Protein AF-A0A7V6LTM9-F1 (afdb_monomer_lite)

Sequence (101 aa):
MIGHIAERFVIHFFSAGTLIVAVSFALRYWLRRNAKVKRWVAPERERLLVVSCFIVSGIAAWREPFDVAAGGSVVKSVFDFISWYSGSAVSAWALYRWWKE

Structure (mmCIF, N/CA/C/O backbone):
data_AF-A0A7V6LTM9-F1
#
_entry.id   AF-A0A7V6LTM9-F1
#
loop_
_atom_site.group_PDB
_atom_site.id
_atom_site.type_symbol
_atom_site.label_atom_id
_atom_site.label_alt_id
_atom_site.label_comp_id
_atom_site.label_asym_id
_atom_site.label_entity_id
_atom_site.label_seq_id
_atom_site.pdbx_PDB_ins_code
_atom_site.Cartn_x
_atom_site.Cartn_y
_atom_site.Cartn_z
_atom_site.occupancy
_atom_site.B_iso_or_equiv
_atom_site.auth_seq_id
_atom_site.auth_comp_id
_atom_site.auth_asym_id
_atom_site.auth_atom_id
_atom_site.pdbx_PDB_model_num
ATOM 1 N N . MET A 1 1 ? 11.056 -7.428 -23.393 1.00 69.06 1 MET A N 1
ATOM 2 C CA . MET A 1 1 ? 10.941 -6.102 -22.739 1.00 69.06 1 MET A CA 1
ATOM 3 C C . MET A 1 1 ? 9.524 -5.839 -22.233 1.00 69.06 1 MET A C 1
ATOM 5 O O . MET A 1 1 ? 9.359 -5.769 -21.026 1.00 69.06 1 MET A O 1
ATOM 9 N N . ILE A 1 2 ? 8.506 -5.775 -23.102 1.00 79.50 2 ILE A N 1
ATOM 10 C CA . ILE A 1 2 ? 7.110 -5.500 -22.695 1.00 79.50 2 ILE A CA 1
ATOM 11 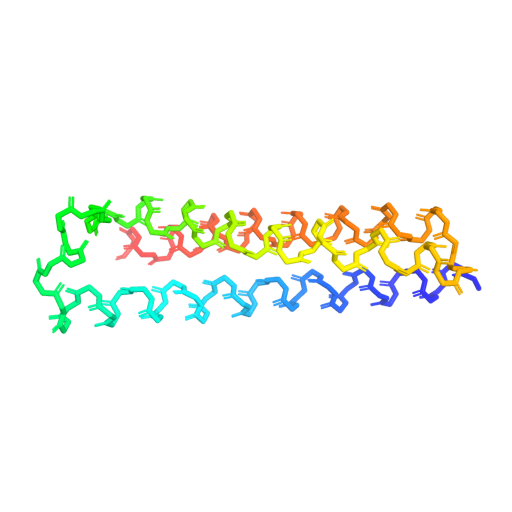C C . ILE A 1 2 ? 6.547 -6.587 -21.761 1.00 79.50 2 ILE A C 1
ATOM 13 O O . ILE A 1 2 ? 5.998 -6.257 -20.716 1.00 79.50 2 ILE A O 1
ATOM 17 N N . GLY A 1 3 ? 6.760 -7.872 -22.078 1.00 84.56 3 GLY A N 1
ATOM 18 C CA . GLY A 1 3 ? 6.270 -8.982 -21.243 1.00 84.56 3 GLY A CA 1
ATOM 19 C C . GLY A 1 3 ? 6.777 -8.944 -19.796 1.00 84.56 3 GLY A C 1
ATOM 20 O O . GLY A 1 3 ? 6.004 -9.147 -18.873 1.00 84.56 3 GLY A O 1
ATOM 21 N N . HIS A 1 4 ? 8.041 -8.571 -19.590 1.00 85.44 4 HIS A N 1
ATOM 22 C CA . HIS A 1 4 ? 8.632 -8.460 -18.253 1.00 85.44 4 HIS A CA 1
ATOM 23 C C . HIS A 1 4 ? 8.101 -7.252 -17.455 1.00 85.44 4 HIS A C 1
ATOM 25 O O . HIS A 1 4 ? 8.001 -7.311 -16.234 1.00 85.44 4 HIS A O 1
ATOM 31 N N . ILE A 1 5 ? 7.739 -6.150 -18.127 1.00 87.00 5 ILE A N 1
ATOM 32 C CA . ILE A 1 5 ? 7.081 -5.006 -17.470 1.00 87.00 5 ILE A CA 1
ATOM 33 C C . ILE A 1 5 ? 5.672 -5.411 -17.022 1.00 87.00 5 ILE A C 1
ATOM 35 O O . ILE A 1 5 ? 5.289 -5.133 -15.890 1.00 87.00 5 ILE A O 1
ATOM 39 N N . ALA A 1 6 ? 4.924 -6.107 -17.882 1.00 90.56 6 ALA A N 1
ATOM 40 C CA . ALA A 1 6 ? 3.587 -6.595 -17.552 1.00 90.56 6 ALA A CA 1
ATOM 41 C C . ALA A 1 6 ? 3.608 -7.615 -16.400 1.00 90.56 6 ALA A C 1
ATOM 43 O O . ALA A 1 6 ? 2.792 -7.530 -15.488 1.00 90.56 6 ALA A O 1
ATOM 44 N N . GLU A 1 7 ? 4.569 -8.539 -16.401 1.00 91.75 7 GLU A N 1
ATOM 45 C CA . GLU A 1 7 ? 4.767 -9.506 -15.318 1.00 91.75 7 GLU A CA 1
ATOM 46 C C . GLU A 1 7 ? 5.018 -8.809 -13.973 1.00 91.75 7 GLU A C 1
ATOM 48 O O . GLU A 1 7 ? 4.300 -9.061 -13.003 1.00 91.75 7 GLU A O 1
ATOM 53 N N . ARG A 1 8 ? 5.981 -7.877 -13.915 1.00 89.12 8 ARG A N 1
ATOM 54 C CA . ARG A 1 8 ? 6.252 -7.113 -12.686 1.00 89.12 8 ARG A CA 1
ATOM 55 C C . ARG A 1 8 ? 5.046 -6.302 -12.234 1.00 89.12 8 ARG A C 1
ATOM 57 O O . ARG A 1 8 ? 4.755 -6.291 -11.042 1.00 89.12 8 ARG A O 1
ATOM 64 N N . PHE A 1 9 ? 4.321 -5.687 -13.168 1.00 91.88 9 PHE A N 1
ATOM 65 C CA . PHE A 1 9 ? 3.101 -4.946 -12.860 1.00 91.88 9 PHE A CA 1
ATOM 66 C C . PHE A 1 9 ? 2.093 -5.834 -12.122 1.00 91.88 9 PHE A C 1
ATOM 68 O O . PHE A 1 9 ? 1.585 -5.457 -11.069 1.00 91.88 9 PHE A O 1
ATOM 75 N N . VAL A 1 10 ? 1.830 -7.035 -12.646 1.00 93.94 10 VAL A N 1
ATOM 76 C CA . VAL A 1 10 ? 0.905 -7.996 -12.032 1.00 93.94 10 VAL A CA 1
ATOM 77 C C . VAL A 1 10 ? 1.393 -8.406 -10.643 1.00 93.94 10 VAL A C 1
ATOM 79 O O . VAL A 1 10 ? 0.617 -8.382 -9.686 1.00 93.94 10 VAL A O 1
ATOM 82 N N . ILE A 1 11 ? 2.683 -8.723 -10.507 1.00 94.31 11 ILE A N 1
ATOM 83 C CA . ILE A 1 11 ? 3.280 -9.118 -9.226 1.00 94.31 11 ILE A CA 1
ATOM 84 C C . ILE A 1 11 ? 3.113 -8.010 -8.185 1.00 94.31 11 ILE A C 1
ATOM 86 O O . ILE A 1 11 ? 2.614 -8.273 -7.091 1.00 94.31 11 ILE A O 1
ATOM 90 N N . HIS A 1 12 ? 3.493 -6.776 -8.506 1.00 94.12 12 HIS A N 1
ATOM 91 C CA . HIS A 1 12 ? 3.379 -5.644 -7.590 1.00 94.12 12 HIS A CA 1
ATOM 92 C C . HIS A 1 12 ? 1.924 -5.310 -7.262 1.00 94.12 12 HIS A C 1
ATOM 94 O O . HIS A 1 12 ? 1.617 -5.051 -6.102 1.00 94.12 12 HIS A O 1
ATOM 100 N N . PHE A 1 13 ? 1.015 -5.384 -8.236 1.00 94.44 13 PHE A N 1
ATOM 101 C CA . PHE A 1 13 ? -0.408 -5.136 -8.019 1.00 94.44 13 PHE A CA 1
ATOM 102 C C . PHE A 1 13 ? -1.004 -6.103 -6.982 1.00 94.44 13 PHE A C 1
ATOM 104 O O . PHE A 1 13 ? -1.622 -5.673 -6.005 1.00 94.44 13 PHE A O 1
ATOM 111 N N . PHE A 1 14 ? -0.772 -7.411 -7.136 1.00 95.12 14 PHE A N 1
ATOM 112 C CA . PHE A 1 14 ? -1.264 -8.414 -6.183 1.00 95.12 14 PHE A CA 1
ATOM 113 C C . PHE A 1 14 ? -0.493 -8.410 -4.855 1.00 95.12 14 PHE A C 1
ATOM 115 O O . PHE A 1 14 ? -1.079 -8.639 -3.790 1.00 95.12 14 PHE A O 1
ATOM 122 N N . SER A 1 15 ? 0.805 -8.101 -4.890 1.00 95.19 15 SER A N 1
ATOM 123 C CA . SER A 1 15 ? 1.622 -7.945 -3.680 1.00 95.19 15 SER A CA 1
ATOM 124 C C . SER A 1 15 ? 1.143 -6.764 -2.842 1.00 95.19 15 SER A C 1
ATOM 126 O O . SER A 1 15 ? 1.011 -6.893 -1.626 1.00 95.19 15 SER A O 1
ATOM 128 N N . ALA A 1 16 ? 0.805 -5.642 -3.485 1.00 94.31 16 ALA A N 1
ATOM 129 C CA . ALA A 1 16 ? 0.213 -4.480 -2.836 1.00 94.31 16 ALA A CA 1
ATOM 130 C C . ALA A 1 16 ? -1.072 -4.868 -2.109 1.00 94.31 16 ALA A C 1
ATOM 132 O O . ALA A 1 16 ? -1.212 -4.582 -0.923 1.00 94.31 16 ALA A O 1
ATOM 133 N N . GLY A 1 17 ? -1.971 -5.594 -2.776 1.00 93.88 17 GLY A N 1
ATOM 134 C CA . GLY A 1 17 ? -3.212 -6.038 -2.149 1.00 93.88 17 GLY A CA 1
ATOM 135 C C . GLY A 1 17 ? -3.001 -6.949 -0.946 1.00 93.88 17 GLY A C 1
ATOM 136 O O . GLY A 1 17 ? -3.576 -6.713 0.119 1.00 93.88 17 GLY A O 1
ATOM 137 N N . THR A 1 18 ? -2.107 -7.928 -1.074 1.00 95.19 18 THR A N 1
ATOM 138 C CA . THR A 1 18 ? -1.734 -8.823 0.032 1.00 95.19 18 THR A CA 1
ATOM 139 C C . THR A 1 18 ? -1.177 -8.036 1.221 1.00 95.19 18 THR A C 1
ATOM 141 O O . THR A 1 18 ? -1.567 -8.274 2.366 1.00 95.19 18 THR A O 1
ATOM 144 N N . LEU A 1 19 ? -0.315 -7.049 0.960 1.00 95.94 19 LEU A N 1
ATOM 145 C CA . LEU A 1 19 ? 0.258 -6.195 1.996 1.00 95.94 19 LEU A CA 1
ATOM 146 C C . LEU A 1 19 ? -0.783 -5.280 2.642 1.00 95.94 19 LEU A C 1
ATOM 148 O O . LEU A 1 19 ? -0.772 -5.147 3.861 1.00 95.94 19 LEU A O 1
ATOM 152 N N . ILE A 1 20 ? -1.714 -4.697 1.882 1.00 95.12 20 ILE A N 1
ATOM 153 C CA . ILE A 1 20 ? -2.798 -3.878 2.446 1.00 95.12 20 ILE A CA 1
ATOM 154 C C . ILE A 1 20 ? -3.635 -4.692 3.425 1.00 95.12 20 ILE A C 1
ATOM 156 O O . ILE A 1 20 ? -3.906 -4.220 4.532 1.00 95.12 20 ILE A O 1
ATOM 160 N N . VAL A 1 21 ? -4.007 -5.919 3.054 1.00 93.94 21 VAL A N 1
ATOM 161 C CA . VAL A 1 21 ? -4.739 -6.829 3.940 1.00 93.94 21 VAL A CA 1
ATOM 162 C C . VAL A 1 21 ? -3.905 -7.118 5.189 1.00 93.94 21 VAL A C 1
ATOM 164 O O . VAL A 1 21 ? -4.369 -6.873 6.305 1.00 93.94 21 VAL A O 1
ATOM 167 N N . ALA A 1 22 ? -2.658 -7.562 5.023 1.00 95.81 22 ALA A N 1
ATOM 168 C CA . ALA A 1 22 ? -1.779 -7.909 6.137 1.00 95.81 22 ALA A CA 1
ATOM 169 C C . ALA A 1 22 ? -1.565 -6.735 7.110 1.00 95.81 22 ALA A C 1
ATOM 171 O O . ALA A 1 22 ? -1.756 -6.889 8.318 1.00 95.81 22 ALA A O 1
ATOM 172 N N . VAL A 1 23 ? -1.235 -5.547 6.594 1.00 95.06 23 VAL A N 1
ATOM 173 C CA . VAL A 1 23 ? -1.015 -4.329 7.388 1.00 95.06 23 VAL A CA 1
ATOM 174 C C . VAL A 1 23 ? -2.300 -3.904 8.092 1.00 95.06 23 VAL A C 1
ATOM 176 O O . VAL A 1 23 ? -2.267 -3.607 9.286 1.00 95.06 23 VAL A O 1
ATOM 179 N N . SER A 1 24 ? -3.448 -3.958 7.415 1.00 93.25 24 SER A N 1
ATOM 180 C CA . SER A 1 24 ? -4.739 -3.609 8.017 1.00 93.25 24 SER A CA 1
ATOM 181 C C . SER A 1 24 ? -5.077 -4.514 9.208 1.00 93.25 24 SER A C 1
ATOM 183 O O . SER A 1 24 ? -5.491 -4.035 10.271 1.00 93.25 24 SER A O 1
ATOM 185 N N . PHE A 1 25 ? -4.866 -5.828 9.072 1.00 92.50 25 PHE A N 1
ATOM 186 C CA . PHE A 1 25 ? -5.058 -6.782 10.167 1.00 92.50 25 PHE A CA 1
ATOM 187 C C . PHE A 1 25 ? -4.037 -6.587 11.293 1.00 92.50 25 PHE A C 1
ATOM 189 O O . PHE A 1 25 ? -4.422 -6.612 12.466 1.00 92.50 25 PHE A O 1
ATOM 196 N N . ALA A 1 26 ? -2.769 -6.333 10.963 1.00 93.69 26 ALA A N 1
ATOM 197 C CA . ALA A 1 26 ? -1.719 -6.063 11.940 1.00 93.69 26 ALA A CA 1
ATOM 198 C C . ALA A 1 26 ? -2.009 -4.793 12.759 1.00 93.69 26 ALA A C 1
ATOM 200 O O . ALA A 1 26 ? -1.962 -4.836 13.989 1.00 93.69 26 ALA A O 1
ATOM 201 N N . LEU A 1 27 ? -2.403 -3.691 12.109 1.00 91.75 27 LEU A N 1
ATOM 202 C CA . LEU A 1 27 ? -2.794 -2.442 12.773 1.00 91.75 27 LEU A CA 1
ATOM 203 C C . LEU A 1 27 ? -3.993 -2.657 13.698 1.00 91.75 27 LEU A C 1
ATOM 205 O O . LEU A 1 27 ? -3.989 -2.212 14.846 1.00 91.75 27 LEU A O 1
ATOM 209 N N . ARG A 1 28 ? -5.007 -3.398 13.238 1.00 90.56 28 ARG A N 1
ATOM 210 C CA . ARG A 1 28 ? -6.182 -3.724 14.054 1.00 90.56 28 ARG A CA 1
ATOM 211 C C . ARG A 1 28 ? -5.820 -4.583 15.265 1.00 90.56 28 ARG A 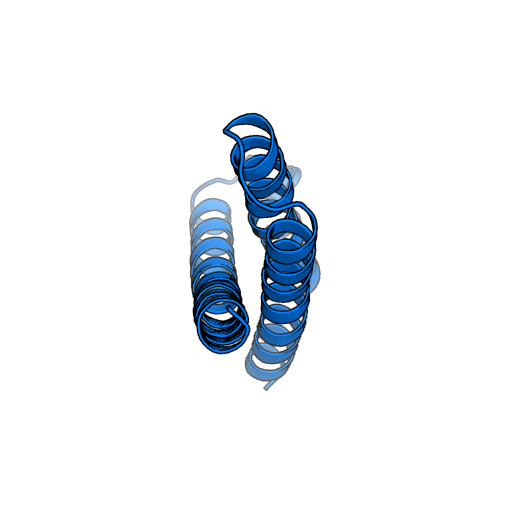C 1
ATOM 213 O O . ARG A 1 28 ? -6.331 -4.339 16.361 1.00 90.56 28 ARG A O 1
ATOM 220 N N . TYR A 1 29 ? -4.957 -5.582 15.088 1.00 91.62 29 TYR A N 1
ATOM 221 C CA . TYR A 1 29 ? -4.458 -6.414 16.182 1.00 91.62 29 TYR A CA 1
ATOM 222 C C . TYR A 1 29 ? -3.684 -5.575 17.203 1.00 91.62 29 TYR A C 1
ATOM 224 O O . TYR A 1 29 ? -3.962 -5.638 18.404 1.00 91.62 29 TYR A O 1
ATOM 232 N N . TRP A 1 30 ? -2.775 -4.727 16.723 1.00 91.38 30 TRP A N 1
ATOM 233 C CA . TRP A 1 30 ? -1.964 -3.854 17.561 1.00 91.38 30 TRP A CA 1
ATOM 234 C C . TRP A 1 30 ? -2.821 -2.874 18.366 1.00 91.38 30 TRP A C 1
ATOM 236 O O . TRP A 1 30 ? -2.660 -2.767 19.582 1.00 91.38 30 TRP A O 1
ATOM 246 N N . LEU A 1 31 ? -3.818 -2.253 17.730 1.00 90.25 31 LEU A N 1
ATOM 247 C CA . LEU A 1 31 ? -4.772 -1.362 18.390 1.00 90.25 31 LEU A CA 1
ATOM 248 C C . LEU A 1 31 ? -5.585 -2.048 19.481 1.00 90.25 31 LEU A C 1
ATOM 250 O O . LEU A 1 31 ? -5.848 -1.456 20.526 1.00 90.25 31 LEU A O 1
ATOM 254 N N . ARG A 1 32 ? -5.990 -3.303 19.271 1.00 89.12 32 ARG A N 1
ATOM 255 C CA . ARG A 1 32 ? -6.719 -4.070 20.291 1.00 89.12 32 ARG A CA 1
ATOM 256 C C . ARG A 1 32 ? -5.857 -4.364 21.515 1.00 89.12 32 ARG A C 1
ATOM 258 O O . ARG A 1 32 ? -6.388 -4.375 22.621 1.00 89.12 32 ARG A O 1
ATOM 265 N N . ARG A 1 33 ? -4.554 -4.581 21.322 1.00 89.94 33 ARG A N 1
ATOM 266 C CA . ARG A 1 33 ? -3.608 -4.958 22.383 1.00 89.94 33 ARG A CA 1
ATOM 267 C C . ARG A 1 33 ? -2.916 -3.771 23.052 1.00 89.94 33 ARG A C 1
ATOM 269 O O . ARG A 1 33 ? -2.356 -3.947 24.127 1.00 89.94 33 ARG A O 1
ATOM 276 N N . ASN A 1 34 ? -2.948 -2.578 22.456 1.00 89.38 34 ASN A N 1
ATOM 277 C CA . ASN A 1 34 ? -2.207 -1.428 22.963 1.00 89.38 34 ASN A CA 1
ATOM 278 C C . ASN A 1 34 ? -3.090 -0.179 23.117 1.00 89.38 34 ASN A C 1
ATOM 280 O O . ASN A 1 34 ? -3.374 0.544 22.162 1.00 89.38 34 ASN A O 1
ATOM 284 N N . ALA A 1 35 ? -3.488 0.109 24.360 1.00 80.69 35 ALA A N 1
ATOM 285 C CA . ALA A 1 35 ? -4.334 1.255 24.691 1.00 80.69 35 ALA A CA 1
ATOM 286 C C . ALA A 1 35 ? -3.676 2.615 24.390 1.00 80.69 35 ALA A C 1
ATOM 288 O O . ALA A 1 35 ? -4.389 3.581 24.124 1.00 80.69 35 ALA A O 1
ATOM 289 N N . LYS A 1 36 ? -2.335 2.703 24.390 1.00 84.06 36 LYS A N 1
ATOM 290 C CA . LYS A 1 36 ? -1.631 3.941 24.022 1.00 84.06 36 LYS A CA 1
ATOM 291 C C . LYS A 1 36 ? -1.810 4.236 22.535 1.00 84.06 36 LYS A C 1
ATOM 293 O O . LYS A 1 36 ? -2.085 5.373 22.179 1.00 84.06 36 LYS A O 1
ATOM 298 N N . VAL A 1 37 ? -1.728 3.212 21.684 1.00 80.00 37 VAL A N 1
ATOM 299 C CA . VAL A 1 37 ? -1.840 3.346 20.220 1.00 80.00 37 VAL A CA 1
ATOM 300 C C . VAL A 1 37 ? -3.231 3.812 19.806 1.00 80.00 37 VAL A C 1
ATOM 302 O O . VAL A 1 37 ? -3.333 4.632 18.903 1.00 80.00 37 VAL A O 1
ATOM 305 N N . LYS A 1 38 ? -4.289 3.404 20.523 1.00 76.38 38 LYS A N 1
ATOM 306 C CA . LYS A 1 38 ? -5.663 3.887 20.279 1.00 76.38 38 LYS A CA 1
ATOM 307 C C . LYS A 1 38 ? -5.814 5.410 20.364 1.00 76.38 38 LYS A C 1
ATOM 309 O O . LYS A 1 38 ? -6.754 5.944 19.791 1.00 76.38 38 LYS A O 1
ATOM 314 N N . ARG A 1 39 ? -4.924 6.104 21.087 1.00 77.44 39 ARG A N 1
ATOM 315 C CA . ARG A 1 39 ? -4.919 7.576 21.156 1.00 77.44 39 ARG A CA 1
ATOM 316 C C . ARG A 1 39 ? -4.315 8.221 19.907 1.00 77.44 39 ARG A C 1
ATOM 318 O O . ARG A 1 39 ? -4.693 9.333 19.572 1.00 77.44 39 ARG A O 1
ATOM 325 N N . TRP A 1 40 ? -3.380 7.535 19.251 1.00 73.38 40 TRP A N 1
ATOM 326 C CA . TRP A 1 40 ? -2.647 8.038 18.084 1.00 73.38 40 TRP A CA 1
ATOM 327 C C . TRP A 1 40 ? -3.301 7.631 16.769 1.00 73.38 40 TRP A C 1
ATOM 329 O O . TRP A 1 40 ? -3.354 8.412 15.826 1.00 73.38 40 TRP A O 1
ATOM 339 N N . VAL A 1 41 ? -3.801 6.399 16.711 1.00 73.31 41 VAL A N 1
ATOM 340 C CA . VAL A 1 41 ? -4.449 5.830 15.537 1.00 73.31 41 VAL A CA 1
ATOM 341 C C . VAL A 1 41 ? -5.883 5.538 15.928 1.00 73.31 41 VAL A C 1
ATOM 343 O O . VAL A 1 41 ? -6.174 4.613 16.689 1.00 73.31 41 VAL A O 1
ATOM 346 N N . ALA A 1 42 ? -6.776 6.386 15.440 1.00 72.94 42 ALA A N 1
ATOM 347 C CA . ALA A 1 42 ? -8.185 6.235 15.716 1.00 72.94 42 ALA A CA 1
ATOM 348 C C . ALA A 1 42 ? -8.705 4.948 15.023 1.00 72.94 42 ALA A C 1
ATOM 350 O O . ALA A 1 42 ? -8.242 4.594 13.932 1.00 72.94 42 ALA A O 1
ATOM 351 N N . PRO A 1 43 ? -9.566 4.164 15.698 1.00 73.69 43 PRO A N 1
ATOM 352 C CA . PRO A 1 43 ?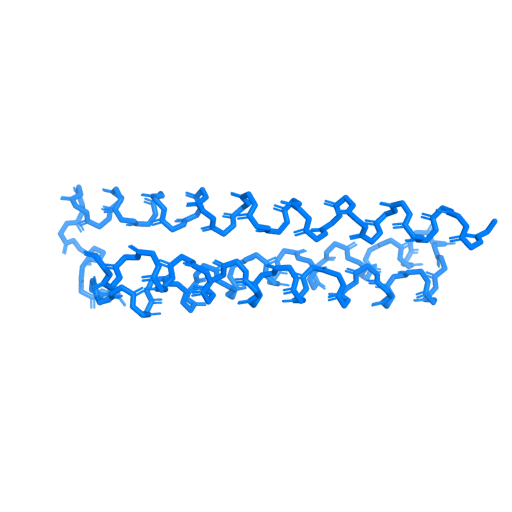 -9.875 2.790 15.308 1.00 73.69 43 PRO A CA 1
ATOM 353 C C . PRO A 1 43 ? -10.865 2.692 14.141 1.00 73.69 43 PRO A C 1
ATOM 355 O O . PRO A 1 43 ? -11.308 1.586 13.812 1.00 73.69 43 PRO A O 1
ATOM 358 N N . GLU A 1 44 ? -11.258 3.818 13.542 1.00 85.75 44 GLU A N 1
ATOM 359 C CA . GLU A 1 44 ? -12.170 3.844 12.409 1.00 85.75 44 GLU A CA 1
ATOM 360 C C . GLU A 1 44 ? -11.546 3.098 11.232 1.00 85.75 44 GLU A C 1
ATOM 362 O O . GLU A 1 44 ? -10.398 3.317 10.842 1.00 85.75 44 GLU A O 1
ATOM 367 N N . ARG A 1 45 ? -12.337 2.203 10.642 1.00 83.88 45 ARG A N 1
ATOM 368 C CA . ARG A 1 45 ? -11.886 1.294 9.581 1.00 83.88 45 ARG A CA 1
ATOM 369 C C . ARG A 1 45 ? -11.287 2.057 8.401 1.00 83.88 45 ARG A C 1
ATOM 371 O O . ARG A 1 45 ? -10.237 1.677 7.901 1.00 83.88 45 ARG A O 1
ATOM 378 N N . GLU A 1 46 ? -11.928 3.155 8.018 1.00 87.69 46 GLU A N 1
ATOM 379 C CA . GLU A 1 46 ? -11.488 4.051 6.944 1.00 87.69 46 GLU A CA 1
ATOM 380 C C . GLU A 1 46 ? -10.081 4.590 7.207 1.00 87.69 46 GLU A C 1
ATOM 382 O O . GLU A 1 46 ? -9.223 4.536 6.330 1.00 87.69 46 GLU A O 1
ATOM 387 N N . ARG A 1 47 ? -9.799 5.020 8.443 1.00 87.56 47 ARG A N 1
ATOM 388 C CA . ARG A 1 47 ? -8.474 5.524 8.817 1.00 87.56 47 ARG A CA 1
ATOM 389 C C . ARG A 1 47 ? -7.422 4.422 8.791 1.00 87.56 47 ARG A C 1
ATOM 391 O O . ARG A 1 47 ? -6.323 4.661 8.305 1.00 87.56 47 ARG A O 1
ATOM 398 N N . LEU A 1 48 ? -7.749 3.212 9.247 1.00 90.19 48 LEU A N 1
ATOM 399 C CA . LEU A 1 48 ? -6.819 2.075 9.194 1.00 90.19 48 LEU A CA 1
ATOM 400 C C . LEU A 1 48 ? -6.455 1.686 7.765 1.00 90.19 48 LEU A C 1
ATOM 402 O O . LEU A 1 48 ? -5.291 1.395 7.490 1.00 90.19 48 LEU A O 1
ATOM 406 N N . LEU A 1 49 ? -7.426 1.713 6.856 1.00 91.81 49 LEU A N 1
ATOM 407 C CA . LEU A 1 49 ? -7.196 1.450 5.438 1.00 91.81 49 LEU A CA 1
ATOM 408 C C . LEU A 1 49 ? -6.320 2.533 4.809 1.00 91.81 49 LEU A C 1
ATOM 410 O O . LEU A 1 49 ? -5.344 2.208 4.142 1.00 91.81 49 LEU A O 1
ATOM 414 N N . VAL A 1 50 ? -6.606 3.808 5.084 1.00 91.44 50 VAL A N 1
ATOM 415 C CA . VAL A 1 50 ? -5.796 4.936 4.600 1.00 91.44 50 VAL A CA 1
ATOM 416 C C . VAL A 1 50 ? -4.356 4.849 5.113 1.00 91.44 50 VAL A C 1
ATOM 418 O O . VAL A 1 50 ? -3.415 4.976 4.333 1.00 91.44 50 VAL A O 1
ATOM 421 N N . VAL A 1 51 ? -4.162 4.565 6.404 1.00 92.06 51 VAL A N 1
ATOM 422 C CA . VAL A 1 51 ? -2.824 4.367 6.984 1.00 92.06 51 VAL A CA 1
ATOM 423 C C . VAL A 1 51 ? -2.121 3.171 6.339 1.00 92.06 51 VAL A C 1
ATOM 425 O O . VAL A 1 51 ? -0.939 3.263 6.019 1.00 92.06 51 VAL A O 1
ATOM 428 N N . SER A 1 52 ? -2.839 2.075 6.080 1.00 93.56 52 SER A N 1
ATOM 429 C CA . SER A 1 52 ? -2.279 0.911 5.383 1.00 93.56 52 SER A CA 1
ATOM 430 C C . SER A 1 52 ? -1.824 1.269 3.966 1.00 93.56 52 SER A C 1
ATOM 432 O O . SER A 1 52 ? -0.710 0.914 3.582 1.00 93.56 52 SER A O 1
ATOM 434 N N . CYS A 1 53 ? -2.624 2.041 3.221 1.00 93.00 53 CYS A N 1
ATOM 435 C CA . CYS A 1 53 ? -2.247 2.565 1.907 1.00 93.00 53 CYS A CA 1
ATOM 436 C C . CYS A 1 53 ? -0.982 3.413 1.965 1.00 93.00 53 CYS A C 1
ATOM 438 O O . CYS A 1 53 ? -0.096 3.224 1.133 1.00 93.00 53 CYS A O 1
ATOM 440 N N . PHE A 1 54 ? -0.870 4.318 2.939 1.00 91.94 54 PHE A N 1
ATOM 441 C CA . PHE A 1 54 ? 0.331 5.133 3.101 1.00 91.94 54 PHE A CA 1
ATOM 442 C C . PHE A 1 54 ? 1.568 4.302 3.438 1.00 91.94 54 PHE A C 1
ATOM 444 O O . PHE A 1 54 ? 2.628 4.563 2.877 1.00 91.94 54 PHE A O 1
ATOM 451 N N . ILE A 1 55 ? 1.445 3.279 4.288 1.00 92.75 55 ILE A N 1
ATOM 452 C CA . ILE A 1 55 ? 2.564 2.386 4.618 1.00 92.75 55 ILE A CA 1
ATOM 453 C C . ILE A 1 55 ? 3.042 1.640 3.368 1.00 92.75 55 ILE A C 1
ATOM 455 O O . ILE A 1 55 ? 4.224 1.693 3.036 1.00 92.75 55 ILE A O 1
ATOM 459 N N . VAL A 1 56 ? 2.133 0.978 2.646 1.00 93.44 56 VAL A N 1
ATOM 460 C CA . VAL A 1 56 ? 2.495 0.174 1.465 1.00 93.44 56 VAL A CA 1
ATOM 461 C C . VAL A 1 56 ? 3.018 1.060 0.332 1.00 93.44 56 VAL A C 1
ATOM 463 O O . VAL A 1 56 ? 4.047 0.751 -0.269 1.00 93.44 56 VAL A O 1
ATOM 466 N N . SER A 1 57 ? 2.376 2.206 0.091 1.00 88.69 57 SER A N 1
ATOM 467 C CA . SER A 1 57 ? 2.820 3.164 -0.930 1.00 88.69 57 SER A CA 1
ATOM 468 C C . SER A 1 57 ? 4.161 3.804 -0.568 1.00 88.69 57 SER A C 1
ATOM 470 O O . SER A 1 57 ? 4.976 4.041 -1.452 1.00 88.69 57 SER A O 1
ATOM 472 N N . GLY A 1 58 ? 4.421 4.050 0.720 1.00 88.81 58 GLY A N 1
ATOM 473 C CA . GLY A 1 58 ? 5.707 4.548 1.207 1.00 88.81 58 GLY A CA 1
ATOM 474 C C . GLY A 1 58 ? 6.848 3.557 0.971 1.00 88.81 58 GLY A C 1
ATOM 475 O O . GLY A 1 58 ? 7.927 3.959 0.545 1.00 88.81 58 GLY A O 1
ATOM 476 N N . ILE A 1 59 ? 6.602 2.256 1.165 1.00 87.19 59 ILE A N 1
ATOM 477 C CA . ILE A 1 59 ? 7.584 1.204 0.852 1.00 87.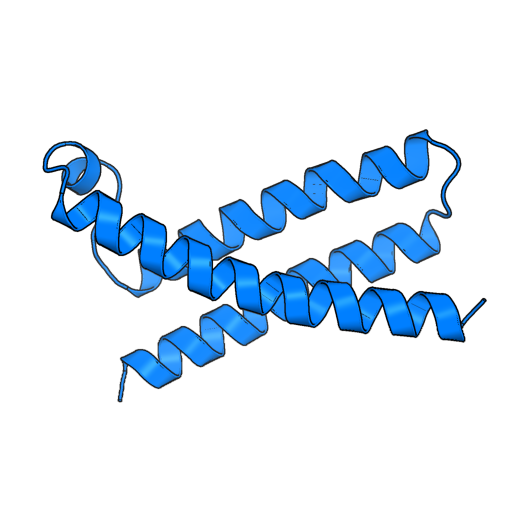19 59 ILE A CA 1
ATOM 478 C C . ILE A 1 59 ? 7.900 1.196 -0.651 1.00 87.19 59 ILE A C 1
ATOM 480 O O . ILE A 1 59 ? 9.071 1.172 -1.030 1.00 87.19 59 ILE A O 1
ATOM 484 N N . ALA A 1 60 ? 6.878 1.276 -1.508 1.00 85.69 60 ALA A N 1
ATOM 485 C CA . ALA A 1 60 ? 7.059 1.339 -2.960 1.00 85.69 60 ALA A CA 1
ATOM 486 C C . ALA A 1 60 ? 7.809 2.608 -3.403 1.00 85.69 60 ALA A C 1
ATOM 488 O O . ALA A 1 60 ? 8.753 2.530 -4.190 1.00 85.69 60 ALA A O 1
ATOM 489 N N . ALA A 1 61 ? 7.448 3.767 -2.838 1.00 83.75 61 ALA A N 1
ATOM 490 C CA . ALA A 1 61 ? 8.114 5.046 -3.086 1.00 83.75 61 ALA A CA 1
ATOM 491 C C . ALA A 1 61 ? 9.594 5.026 -2.695 1.00 83.75 61 ALA A C 1
ATOM 493 O O . ALA A 1 61 ? 10.377 5.796 -3.240 1.00 83.75 61 ALA A O 1
ATOM 494 N N . TRP A 1 62 ? 9.986 4.145 -1.774 1.00 85.06 62 TRP A N 1
ATOM 495 C CA . TRP A 1 62 ? 11.382 3.967 -1.411 1.00 85.06 62 TRP A CA 1
ATOM 496 C C . TRP A 1 62 ? 12.095 2.944 -2.303 1.00 85.06 62 TRP A C 1
ATOM 498 O O . TRP A 1 62 ? 13.219 3.183 -2.738 1.00 85.06 62 TRP A O 1
ATOM 508 N N . ARG A 1 63 ? 11.443 1.817 -2.618 1.00 85.12 63 ARG A N 1
ATOM 509 C CA . ARG A 1 63 ? 12.035 0.702 -3.378 1.00 85.12 63 ARG A CA 1
ATOM 510 C C . ARG A 1 63 ? 12.356 1.052 -4.829 1.00 85.12 63 ARG A C 1
ATOM 512 O O . ARG A 1 63 ? 13.401 0.628 -5.330 1.00 85.12 63 ARG A O 1
ATOM 519 N N . GLU A 1 64 ? 11.458 1.758 -5.507 1.00 84.88 64 GLU A N 1
ATOM 520 C CA . GLU A 1 64 ? 11.560 1.979 -6.952 1.00 84.88 64 GLU A CA 1
ATOM 521 C C . GLU A 1 64 ? 12.674 2.976 -7.337 1.00 84.88 64 GLU A C 1
ATOM 523 O O . GLU A 1 64 ? 13.447 2.662 -8.246 1.00 84.88 64 GLU A O 1
ATOM 528 N N . PRO A 1 65 ? 12.889 4.095 -6.614 1.00 85.06 65 PRO A N 1
ATOM 529 C CA . PRO A 1 65 ? 14.045 4.963 -6.850 1.00 85.06 65 PRO A CA 1
ATOM 530 C C . PRO A 1 65 ? 15.396 4.271 -6.644 1.00 85.06 65 PRO A C 1
ATOM 532 O O . PRO A 1 65 ? 16.348 4.566 -7.366 1.00 85.06 65 PRO A O 1
ATOM 535 N N . PHE A 1 66 ? 15.495 3.322 -5.705 1.00 86.50 66 PHE A N 1
ATOM 536 C CA . PHE A 1 66 ? 16.715 2.525 -5.548 1.00 86.50 66 PHE A CA 1
ATOM 537 C C . PHE A 1 66 ? 16.981 1.613 -6.748 1.00 86.50 66 PHE A C 1
ATOM 539 O O . PHE A 1 66 ? 18.140 1.438 -7.116 1.00 86.50 66 PHE A O 1
ATOM 546 N N . ASP A 1 67 ? 15.935 1.059 -7.373 1.00 84.94 67 ASP A N 1
ATOM 547 C CA . ASP A 1 67 ? 16.075 0.245 -8.591 1.00 84.94 67 ASP A CA 1
ATOM 548 C C . ASP A 1 67 ? 16.713 1.073 -9.711 1.00 84.94 67 ASP A C 1
ATOM 550 O O . ASP A 1 67 ? 17.638 0.621 -10.381 1.00 84.94 67 ASP A O 1
ATOM 554 N N . VAL A 1 68 ? 16.258 2.319 -9.868 1.00 90.69 68 VAL A N 1
ATOM 555 C CA . VAL A 1 68 ? 16.798 3.266 -10.853 1.00 90.69 68 VAL A CA 1
ATOM 556 C C . VAL A 1 68 ? 18.237 3.654 -10.517 1.00 90.69 68 VAL A C 1
ATOM 558 O O . VAL A 1 68 ? 19.096 3.617 -11.395 1.00 90.69 68 VAL A O 1
ATOM 561 N N . ALA A 1 69 ? 18.529 3.973 -9.252 1.00 90.06 69 ALA A N 1
ATOM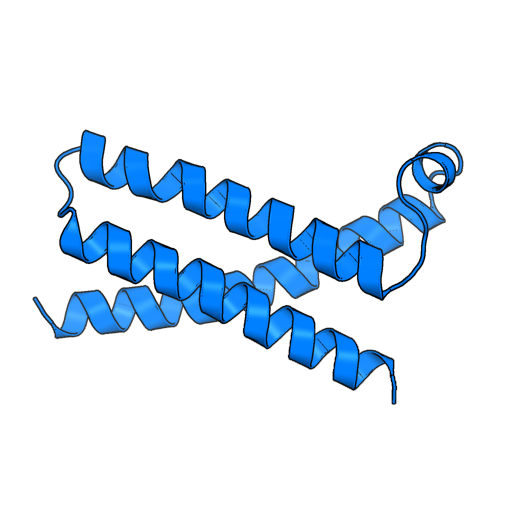 562 C CA . ALA A 1 69 ? 19.880 4.331 -8.815 1.00 90.06 69 ALA A CA 1
ATOM 563 C C . ALA A 1 69 ? 20.899 3.195 -9.033 1.00 90.06 69 ALA A C 1
ATOM 565 O O . ALA A 1 69 ? 22.071 3.462 -9.287 1.00 90.06 69 ALA A O 1
ATOM 566 N N . ALA A 1 70 ? 20.453 1.936 -8.993 1.00 91.56 70 ALA A N 1
ATOM 567 C CA . ALA A 1 70 ? 21.266 0.755 -9.282 1.00 91.56 70 ALA A CA 1
ATOM 568 C C . ALA A 1 70 ? 21.414 0.442 -10.790 1.00 91.56 70 ALA A C 1
ATOM 570 O O . ALA A 1 70 ? 21.911 -0.625 -11.149 1.00 91.56 70 ALA A O 1
ATOM 571 N N . GLY A 1 71 ? 20.986 1.345 -11.682 1.00 90.19 71 GLY A N 1
ATOM 572 C CA . GLY A 1 71 ? 21.069 1.180 -13.139 1.00 90.19 71 GLY A CA 1
ATOM 573 C C . GLY A 1 71 ? 19.809 0.600 -13.792 1.00 90.19 71 GLY A C 1
ATOM 574 O O . GLY A 1 71 ? 19.834 0.227 -14.966 1.00 90.19 71 GLY A O 1
ATOM 575 N N . GLY A 1 72 ? 18.700 0.506 -13.055 1.00 87.88 72 GLY A N 1
ATOM 576 C CA . GLY A 1 72 ? 17.406 0.070 -13.572 1.00 87.88 72 GLY A CA 1
ATOM 577 C C . GLY A 1 72 ? 16.752 1.078 -14.526 1.00 87.88 72 GLY A C 1
ATOM 578 O O . GLY A 1 72 ? 17.046 2.271 -14.538 1.00 87.88 72 GLY A O 1
ATOM 579 N N . SER A 1 73 ? 15.812 0.592 -15.340 1.00 90.38 73 SER A N 1
ATOM 580 C CA . SER A 1 73 ? 15.062 1.435 -16.279 1.00 90.38 73 SER A CA 1
ATOM 581 C C . SER A 1 73 ? 14.049 2.329 -15.554 1.00 90.38 73 SER A C 1
ATOM 583 O O . SER A 1 73 ? 13.170 1.830 -14.850 1.00 90.38 73 SER A O 1
ATOM 585 N N . VAL A 1 74 ? 14.106 3.640 -15.814 1.00 89.88 74 VAL A N 1
ATOM 586 C CA . VAL A 1 74 ? 13.144 4.631 -15.290 1.00 89.88 74 VAL A CA 1
ATOM 587 C C . VAL A 1 74 ? 11.712 4.296 -15.705 1.00 89.88 74 VAL A C 1
ATOM 589 O O . VAL A 1 74 ? 10.808 4.328 -14.880 1.00 89.88 74 VAL A O 1
ATOM 592 N N . VAL A 1 75 ? 11.500 3.922 -16.970 1.00 88.81 75 VAL A N 1
ATOM 593 C CA . VAL A 1 75 ? 10.162 3.586 -17.485 1.00 88.81 75 VAL A CA 1
ATOM 594 C C . VAL A 1 75 ? 9.571 2.419 -16.699 1.00 88.81 75 VAL A C 1
ATOM 596 O O . VAL A 1 75 ? 8.444 2.499 -16.222 1.00 88.81 75 VAL A O 1
ATOM 599 N N . LYS A 1 76 ? 10.359 1.358 -16.507 1.00 87.88 76 LYS A N 1
ATOM 600 C CA . LYS A 1 76 ? 9.972 0.181 -15.722 1.00 87.88 76 LYS A CA 1
ATOM 601 C C . LYS A 1 76 ? 9.591 0.573 -14.289 1.00 87.88 76 LYS A C 1
ATOM 603 O O . LYS A 1 76 ? 8.499 0.243 -13.848 1.00 87.88 76 LYS A O 1
ATOM 608 N N . SER A 1 77 ? 10.443 1.359 -13.633 1.00 89.75 77 SER A N 1
ATOM 609 C CA . SER A 1 77 ? 10.235 1.859 -12.270 1.00 89.75 77 SER A CA 1
ATOM 610 C C . SER A 1 77 ? 8.947 2.685 -12.120 1.00 89.75 77 SER A C 1
ATOM 612 O O . SER A 1 77 ? 8.227 2.539 -11.135 1.00 89.75 77 SER A O 1
ATOM 614 N N . VAL A 1 78 ? 8.586 3.496 -13.122 1.00 90.31 78 VAL A N 1
ATOM 615 C CA . VAL A 1 78 ? 7.310 4.234 -13.134 1.00 90.31 78 VAL A CA 1
ATOM 616 C C . VAL A 1 78 ? 6.113 3.284 -13.222 1.00 90.31 78 VAL A C 1
ATOM 618 O O . VAL A 1 78 ? 5.159 3.439 -12.460 1.00 90.31 78 VAL A O 1
ATOM 621 N N . PHE A 1 79 ? 6.149 2.286 -14.112 1.00 92.06 79 PHE A N 1
ATOM 622 C CA . PHE A 1 79 ? 5.079 1.281 -14.202 1.00 92.06 79 PHE A CA 1
ATOM 623 C C . PHE A 1 79 ? 4.953 0.462 -12.916 1.00 92.06 79 PHE A C 1
ATOM 625 O O . PHE A 1 79 ? 3.839 0.183 -12.472 1.00 92.06 79 PHE A O 1
ATOM 632 N N . ASP A 1 80 ? 6.080 0.142 -12.289 1.00 90.75 80 ASP A N 1
ATOM 633 C CA . ASP A 1 80 ? 6.112 -0.536 -11.002 1.00 90.75 80 ASP A CA 1
ATOM 634 C C . ASP A 1 80 ? 5.471 0.333 -9.914 1.00 90.75 80 ASP A C 1
ATOM 636 O O . ASP A 1 80 ? 4.567 -0.122 -9.214 1.00 90.75 80 ASP A O 1
ATOM 640 N N . PHE A 1 81 ? 5.813 1.620 -9.837 1.00 91.19 81 PHE A N 1
ATOM 641 C CA . PHE A 1 81 ? 5.181 2.546 -8.899 1.00 91.19 81 PHE A CA 1
ATOM 642 C C . PHE A 1 81 ? 3.660 2.665 -9.111 1.00 91.19 81 PHE A C 1
ATOM 644 O O . PHE A 1 81 ? 2.886 2.593 -8.154 1.00 91.19 81 PHE A O 1
ATOM 651 N N . ILE A 1 82 ? 3.209 2.775 -10.366 1.00 92.94 82 ILE A N 1
ATOM 652 C CA . ILE A 1 82 ? 1.778 2.806 -10.714 1.00 92.94 82 ILE A CA 1
ATOM 653 C C . ILE A 1 82 ? 1.083 1.509 -10.282 1.00 92.94 82 ILE A C 1
ATOM 655 O O . ILE A 1 82 ? -0.025 1.554 -9.742 1.00 92.94 82 ILE A O 1
ATOM 659 N N . SER A 1 83 ? 1.716 0.355 -10.491 1.00 93.94 83 SER A N 1
ATOM 660 C CA . SER A 1 83 ? 1.151 -0.942 -10.105 1.00 93.94 83 SER A CA 1
ATOM 661 C C . SER A 1 83 ? 0.993 -1.090 -8.589 1.00 93.94 83 SER A C 1
ATOM 663 O O . SER A 1 83 ? -0.062 -1.521 -8.124 1.00 93.94 83 SER A O 1
ATOM 665 N N . TRP A 1 84 ? 1.974 -0.626 -7.807 1.00 93.94 84 TRP A N 1
ATOM 666 C CA . TRP A 1 84 ? 1.891 -0.570 -6.347 1.00 93.94 84 TRP A CA 1
ATOM 667 C C . TRP A 1 84 ? 0.751 0.328 -5.869 1.00 93.94 84 TRP A C 1
ATOM 669 O O . TRP A 1 84 ? -0.029 -0.054 -4.991 1.00 93.94 84 TRP A O 1
ATOM 679 N N . TYR A 1 85 ? 0.642 1.522 -6.453 1.00 92.94 85 TYR A N 1
ATOM 680 C CA . TYR A 1 85 ? -0.351 2.512 -6.050 1.00 92.94 85 TYR A CA 1
ATOM 681 C C . TYR A 1 85 ? -1.775 2.071 -6.411 1.00 92.94 85 TYR A C 1
ATOM 683 O O . TYR A 1 85 ? -2.671 2.081 -5.565 1.00 92.94 85 TYR A O 1
ATOM 691 N N . SER A 1 86 ? -1.980 1.614 -7.649 1.00 94.56 86 SER A N 1
ATOM 692 C CA . SER A 1 86 ? -3.275 1.107 -8.116 1.00 94.56 86 SER A CA 1
ATOM 693 C C . SER A 1 86 ? -3.704 -0.156 -7.367 1.00 94.56 86 SER A C 1
ATOM 695 O O . SER A 1 86 ? -4.850 -0.229 -6.924 1.00 94.56 86 SER A O 1
ATOM 697 N N . GLY A 1 87 ? -2.789 -1.104 -7.133 1.00 94.56 87 GLY A N 1
ATOM 698 C CA . GLY A 1 87 ? -3.054 -2.300 -6.331 1.00 94.56 87 GLY A CA 1
ATOM 699 C C . GLY A 1 87 ? -3.453 -1.960 -4.897 1.00 94.56 87 GLY A C 1
ATOM 700 O O . GLY A 1 87 ? -4.417 -2.521 -4.371 1.00 94.56 87 GLY A O 1
ATOM 701 N N . SER A 1 88 ? -2.784 -0.975 -4.289 1.00 94.50 88 SER A N 1
ATOM 702 C CA . SER A 1 88 ? -3.125 -0.486 -2.949 1.00 94.50 88 SER A CA 1
ATOM 703 C C . SER A 1 88 ? -4.517 0.149 -2.908 1.00 94.50 88 SER A C 1
ATOM 705 O O . SER A 1 88 ? -5.326 -0.197 -2.047 1.00 94.50 88 SER A O 1
ATOM 707 N N . ALA A 1 89 ? -4.825 1.033 -3.863 1.00 92.94 89 ALA A N 1
ATOM 708 C CA . ALA A 1 89 ? -6.111 1.722 -3.940 1.00 92.94 89 ALA A CA 1
ATOM 709 C C . A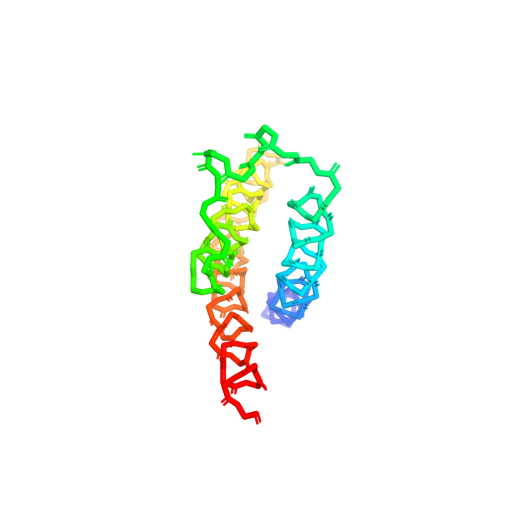LA A 1 89 ? -7.281 0.750 -4.162 1.00 92.94 89 ALA A C 1
ATOM 711 O O . ALA A 1 89 ? -8.266 0.793 -3.421 1.00 92.94 89 ALA A O 1
ATOM 712 N N . VAL A 1 90 ? -7.155 -0.162 -5.134 1.00 95.19 90 VAL A N 1
ATOM 713 C CA . VAL A 1 90 ? -8.185 -1.169 -5.436 1.00 95.19 90 VAL A CA 1
ATOM 714 C C . VAL A 1 90 ? -8.406 -2.089 -4.240 1.00 95.19 90 VAL A C 1
ATOM 716 O O . VAL A 1 90 ? -9.549 -2.356 -3.874 1.00 95.19 90 VAL A O 1
ATOM 719 N N . SER A 1 91 ? -7.334 -2.532 -3.586 1.00 94.75 91 SER A N 1
ATOM 720 C CA . SER A 1 91 ? -7.438 -3.462 -2.459 1.00 94.75 91 SER A CA 1
ATOM 721 C C . SER A 1 91 ? -8.019 -2.806 -1.213 1.00 94.75 91 SER A C 1
ATOM 723 O O . SER A 1 91 ? -8.838 -3.413 -0.529 1.00 94.75 91 SER A O 1
ATOM 725 N N . ALA A 1 92 ? -7.658 -1.553 -0.928 1.00 93.50 92 ALA A N 1
ATOM 726 C CA . ALA A 1 92 ? -8.262 -0.806 0.168 1.00 93.50 92 ALA A CA 1
ATOM 727 C C . ALA A 1 92 ? -9.747 -0.525 -0.085 1.00 93.50 92 ALA A C 1
ATOM 729 O O . ALA A 1 92 ? -10.554 -0.664 0.832 1.00 93.50 92 ALA A O 1
ATOM 730 N N . TRP A 1 93 ? -10.125 -0.194 -1.324 1.00 94.12 93 TRP A N 1
ATOM 731 C CA . TRP A 1 93 ? -11.527 -0.050 -1.710 1.00 94.12 93 TRP A CA 1
ATOM 732 C C . TRP A 1 93 ? -12.297 -1.370 -1.572 1.00 94.12 93 TRP A C 1
ATOM 734 O O . TRP A 1 93 ? -13.368 -1.393 -0.964 1.00 94.12 93 TRP A O 1
ATOM 744 N N . ALA A 1 94 ? -11.737 -2.479 -2.060 1.00 93.50 94 ALA A N 1
ATOM 745 C CA . ALA A 1 94 ? -12.342 -3.802 -1.934 1.00 93.50 94 ALA A CA 1
ATOM 746 C C . ALA A 1 94 ? -12.513 -4.206 -0.462 1.00 93.50 94 ALA A C 1
ATOM 748 O O . ALA A 1 94 ? -13.586 -4.659 -0.067 1.00 93.50 94 ALA A O 1
ATOM 749 N N . LEU A 1 95 ? -11.497 -3.972 0.376 1.00 91.81 95 LEU A N 1
ATOM 750 C CA . LEU A 1 95 ? -11.550 -4.283 1.804 1.00 91.81 95 LEU A CA 1
ATOM 751 C C . LEU A 1 95 ? -12.534 -3.373 2.556 1.00 91.81 95 LEU A C 1
ATOM 753 O O . LEU A 1 95 ? -13.242 -3.842 3.444 1.00 91.81 95 LEU A O 1
ATOM 757 N N . TYR A 1 96 ? -12.634 -2.094 2.175 1.00 92.25 96 TYR A N 1
ATOM 758 C CA . TYR A 1 96 ? -13.654 -1.174 2.686 1.00 92.25 96 TYR A CA 1
ATOM 759 C C . TYR A 1 96 ? -15.069 -1.676 2.387 1.00 92.25 96 TYR A C 1
ATOM 761 O O . TYR A 1 96 ? -15.906 -1.722 3.288 1.00 92.25 96 TYR A O 1
ATOM 769 N N . ARG A 1 97 ? -15.325 -2.070 1.132 1.00 92.19 97 ARG A N 1
ATOM 770 C CA . ARG A 1 97 ? -16.612 -2.615 0.683 1.00 92.19 97 ARG A CA 1
ATOM 771 C C . ARG A 1 97 ? -16.959 -3.903 1.421 1.00 92.19 97 ARG A C 1
ATOM 773 O O . ARG A 1 97 ? -18.034 -3.976 2.001 1.00 92.19 97 ARG A O 1
ATOM 780 N N . TRP A 1 98 ? -16.023 -4.848 1.469 1.00 89.56 98 TRP A N 1
ATOM 781 C CA . TRP A 1 98 ? -16.211 -6.131 2.142 1.00 89.56 98 TRP A CA 1
ATOM 782 C C . TRP A 1 98 ? -16.476 -5.990 3.642 1.00 89.56 98 TRP A C 1
ATOM 784 O O . TRP A 1 98 ? -17.242 -6.755 4.203 1.00 89.56 98 TRP A O 1
ATOM 794 N N . TRP A 1 99 ? -15.870 -5.006 4.310 1.00 82.12 99 TRP A N 1
ATOM 795 C CA . TRP A 1 99 ? -16.154 -4.750 5.723 1.00 82.12 99 TRP A CA 1
ATOM 796 C C . TRP A 1 99 ? -17.465 -4.008 5.976 1.00 82.12 99 TRP A C 1
ATOM 798 O O . TRP A 1 99 ? -17.924 -3.997 7.119 1.00 82.12 99 TRP A O 1
ATOM 808 N N . LYS A 1 100 ? -18.012 -3.298 4.988 1.00 70.06 100 LYS A N 1
ATOM 809 C CA . LYS A 1 100 ? -19.269 -2.558 5.151 1.00 70.06 100 LYS A CA 1
ATOM 810 C C . LYS A 1 100 ? -20.490 -3.485 5.109 1.00 70.06 100 LYS A C 1
ATOM 812 O O . LYS A 1 100 ? -21.517 -3.128 5.681 1.00 70.06 100 LYS A O 1
ATOM 817 N N . GLU A 1 101 ? -20.351 -4.618 4.432 1.00 52.94 101 GLU A N 1
ATOM 818 C CA . GLU A 1 101 ? -21.299 -5.738 4.394 1.00 52.94 101 GLU A CA 1
ATOM 819 C C . GLU A 1 101 ? -21.121 -6.643 5.628 1.00 52.94 101 GLU A C 1
ATOM 821 O O . GLU A 1 101 ? -22.155 -7.132 6.132 1.00 52.94 101 GLU A O 1
#

Secondary structure (DSSP, 8-state):
-HHHHHHHHHHHHHHHHHHHHHHHHHHHHHHHH-TTHHHHS---HHHHHHHHHHHHHHHHHHHHHHHHHTT--HHHHHHHHHHHHHHHHHHHHHHHHHHH-

Foldseek 3Di:
DVVVLVVLLVVLLVVLLVQLVVQLVVLLVCVVVDVVVCVVQPNDSLSSLVVSLCVQLVVLVVPLVVCVVVVHDPVSSVSNSVSNNNSSVVNSVVVVVVVVD

pLDDT: mean 88.76, std 6.97, range [52.94, 95.94]

Radius of gyration: 15.45 Å; chains: 1; bounding box: 43×18×47 Å